Protein AF-A0A0G1S3J6-F1 (afdb_monomer)

Sequence (87 aa):
MHYFLDQNGEVDWEQLYRLAREHKPKLIWSGGTGYTRIFQWEKYARIADEIGAYFVADISHIGGLVAGGVHPSPVPFAHVRKGEEKR

Organism: NCBI:txid1618364

pLDDT: mean 90.28, std 10.4, range [42.56, 97.25]

Nearest PDB structures (foldseek):
  2vmo-assembly1_A  TM=9.623E-01  e=3.255E-09  Geobacillus stearothermophilus
  5vc2-assembly1_B  TM=9.732E-01  e=9.532E-08  Helicobacter pylori G27
  6f93-assembly1_A  TM=9.676E-01  e=1.336E-07  Helicobacter pylori 26695
  6f93-assembly1_B  TM=9.720E-01  e=2.144E-07  Helicobacter pylori 26695
  9ce6-assembly1_A-2  TM=9.723E-01  e=3.215E-07  Glycine max

Radius of gyration: 12.85 Å; Cα contacts (8 Å, |Δi|>4): 111; chains: 1; bounding box: 29×17×39 Å

Structure (mmCIF, N/CA/C/O backbone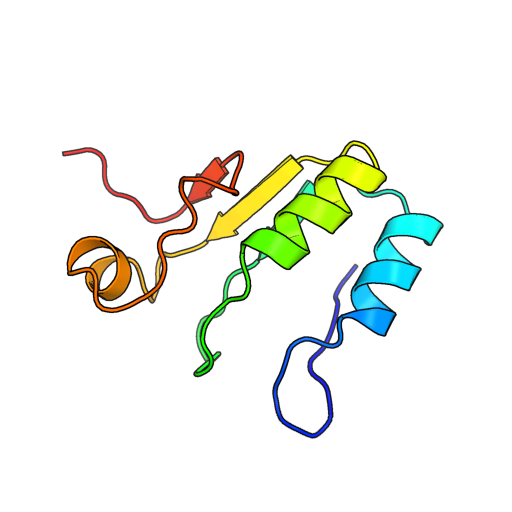):
data_AF-A0A0G1S3J6-F1
#
_entry.id   AF-A0A0G1S3J6-F1
#
loop_
_atom_site.group_PDB
_atom_site.id
_atom_site.type_symbol
_atom_site.label_atom_id
_atom_site.label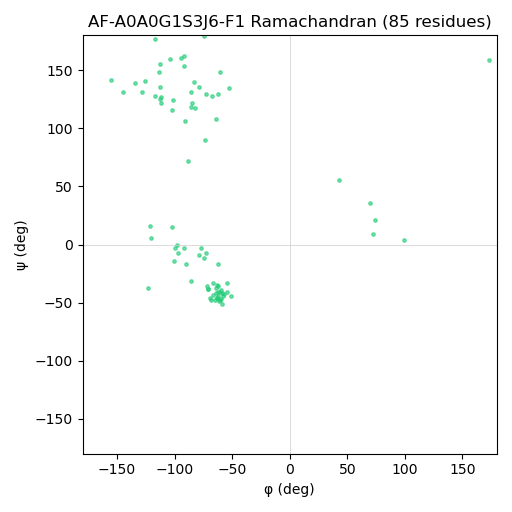_alt_id
_atom_site.label_comp_id
_atom_site.label_asym_id
_atom_site.label_entity_id
_atom_site.label_seq_id
_atom_site.pdbx_PDB_ins_code
_atom_site.Cartn_x
_atom_site.Cartn_y
_atom_site.Cartn_z
_atom_site.occupancy
_atom_site.B_iso_or_equiv
_atom_site.auth_seq_id
_atom_site.auth_comp_id
_atom_site.auth_asym_id
_atom_site.auth_atom_id
_atom_site.pdbx_PDB_model_num
ATOM 1 N N . MET A 1 1 ? 0.549 10.221 10.563 1.00 85.38 1 MET A N 1
ATOM 2 C CA . MET A 1 1 ? 0.993 8.902 11.054 1.00 85.38 1 MET A CA 1
ATOM 3 C C . MET A 1 1 ? 1.805 8.258 9.954 1.00 85.38 1 MET A C 1
ATOM 5 O O . MET A 1 1 ? 1.343 8.255 8.820 1.00 85.38 1 MET A O 1
ATOM 9 N N . HIS A 1 2 ? 3.003 7.787 10.277 1.00 91.81 2 HIS A N 1
ATOM 10 C CA . HIS A 1 2 ? 3.897 7.135 9.325 1.00 91.81 2 HIS A CA 1
ATOM 11 C C . HIS A 1 2 ? 4.052 5.669 9.717 1.00 91.81 2 HIS A C 1
ATOM 13 O O . HIS A 1 2 ? 3.986 5.347 10.902 1.00 91.81 2 HIS A O 1
ATOM 19 N N . TYR A 1 3 ? 4.248 4.816 8.720 1.00 93.44 3 TYR A N 1
ATOM 20 C CA . TYR A 1 3 ? 4.728 3.454 8.900 1.00 93.44 3 TYR A CA 1
ATOM 21 C C . TYR A 1 3 ? 6.126 3.354 8.286 1.00 93.44 3 TYR A C 1
ATOM 23 O O . TYR A 1 3 ? 6.486 4.151 7.414 1.00 93.44 3 TYR A O 1
ATOM 31 N N . PHE A 1 4 ? 6.912 2.400 8.761 1.00 95.06 4 PHE A N 1
ATOM 32 C CA . PHE A 1 4 ? 8.322 2.262 8.423 1.00 95.06 4 PHE A CA 1
ATOM 33 C C . PHE A 1 4 ? 8.603 0.952 7.686 1.00 95.06 4 PHE A C 1
ATOM 35 O O . PHE A 1 4 ? 7.708 0.142 7.429 1.00 95.06 4 PHE A O 1
ATOM 42 N N . LEU A 1 5 ? 9.864 0.792 7.294 1.00 95.62 5 LEU A N 1
ATOM 43 C CA . LEU A 1 5 ? 10.374 -0.455 6.750 1.00 95.62 5 LEU A CA 1
ATOM 44 C C . LEU A 1 5 ? 10.947 -1.319 7.876 1.00 95.62 5 LEU A C 1
ATOM 46 O O . LEU A 1 5 ? 11.402 -0.796 8.895 1.00 95.62 5 LEU A O 1
ATOM 50 N N . ASP A 1 6 ? 10.947 -2.628 7.668 1.00 94.56 6 ASP A N 1
ATOM 51 C CA . ASP A 1 6 ? 11.660 -3.582 8.500 1.00 94.56 6 ASP A CA 1
ATOM 52 C C . ASP A 1 6 ? 13.179 -3.535 8.230 1.00 94.56 6 ASP A C 1
ATOM 54 O O . ASP A 1 6 ? 13.683 -2.797 7.377 1.00 94.56 6 ASP A O 1
ATOM 58 N N . GLN A 1 7 ? 13.932 -4.368 8.949 1.00 94.19 7 GLN A N 1
ATOM 59 C CA . GLN A 1 7 ? 15.386 -4.492 8.787 1.00 94.19 7 GLN A CA 1
ATOM 60 C C . GLN A 1 7 ? 15.835 -4.985 7.396 1.00 94.19 7 GLN A C 1
ATOM 62 O O . GLN A 1 7 ? 17.000 -4.821 7.039 1.00 94.19 7 GLN A O 1
ATOM 67 N N . ASN A 1 8 ? 14.930 -5.569 6.604 1.00 93.19 8 ASN A N 1
ATOM 68 C CA . ASN A 1 8 ? 15.195 -6.056 5.249 1.00 93.19 8 ASN A CA 1
ATOM 69 C C . ASN A 1 8 ? 14.888 -4.992 4.177 1.00 93.19 8 ASN A C 1
ATOM 71 O O . ASN A 1 8 ? 15.111 -5.218 2.979 1.00 93.19 8 ASN A O 1
ATOM 75 N N . GLY A 1 9 ? 14.379 -3.828 4.594 1.00 91.50 9 GLY A N 1
ATOM 76 C CA . GLY A 1 9 ? 13.907 -2.779 3.700 1.00 91.50 9 GLY A CA 1
ATOM 77 C C . GLY A 1 9 ? 12.568 -3.118 3.043 1.00 91.50 9 GLY A C 1
ATOM 78 O O . GLY A 1 9 ? 12.251 -2.567 1.989 1.00 91.50 9 GLY A O 1
ATOM 79 N N . GLU A 1 10 ? 11.787 -4.029 3.619 1.00 93.44 10 GLU A N 1
ATOM 80 C CA . GLU A 1 10 ? 10.399 -4.276 3.238 1.00 93.44 10 GLU A CA 1
ATOM 81 C C . GLU A 1 10 ? 9.450 -3.472 4.119 1.00 93.44 10 GLU A C 1
ATOM 83 O O . GLU A 1 10 ? 9.823 -2.998 5.180 1.00 93.44 10 GLU A O 1
ATOM 88 N N . VAL A 1 11 ? 8.212 -3.270 3.680 1.00 94.94 11 VAL A N 1
ATOM 89 C CA . VAL A 1 11 ? 7.207 -2.583 4.504 1.00 94.94 11 VAL A CA 1
ATOM 90 C C . VAL A 1 11 ? 6.962 -3.395 5.772 1.00 94.94 11 VAL A C 1
ATOM 92 O O . VAL A 1 11 ? 6.675 -4.589 5.683 1.00 94.94 11 VAL A O 1
ATOM 95 N N . ASP A 1 12 ? 7.017 -2.747 6.936 1.00 96.31 12 ASP A N 1
ATOM 96 C CA . ASP A 1 12 ? 6.627 -3.375 8.196 1.00 96.31 12 ASP A CA 1
ATOM 97 C C . ASP A 1 12 ? 5.095 -3.503 8.248 1.00 96.31 12 ASP A C 1
ATOM 99 O O . ASP A 1 12 ? 4.356 -2.601 8.661 1.00 96.31 12 ASP A O 1
ATOM 103 N N . TRP A 1 13 ? 4.608 -4.639 7.748 1.00 95.50 13 TRP A N 1
ATOM 104 C CA . TRP A 1 13 ? 3.182 -4.941 7.649 1.00 95.50 13 TRP A CA 1
ATOM 105 C C . TRP A 1 13 ? 2.516 -5.098 9.009 1.00 95.50 13 TRP A C 1
ATOM 107 O O . TRP A 1 13 ? 1.346 -4.748 9.144 1.00 95.50 13 TRP A O 1
ATOM 117 N N . GLU A 1 14 ? 3.236 -5.609 10.007 1.00 96.00 14 GLU A N 1
ATOM 118 C CA . GLU A 1 14 ? 2.698 -5.785 11.354 1.00 96.00 14 GLU A CA 1
ATOM 119 C C . GLU A 1 14 ? 2.473 -4.421 12.006 1.00 96.00 14 GLU A C 1
ATOM 121 O O . GLU A 1 14 ? 1.389 -4.141 12.530 1.00 96.00 14 GLU A O 1
ATOM 126 N N . GLN A 1 15 ? 3.458 -3.528 11.890 1.00 96.81 15 GLN A N 1
ATOM 127 C CA . GLN A 1 15 ? 3.334 -2.155 12.355 1.00 96.81 15 GLN A CA 1
ATOM 128 C C . GLN A 1 15 ? 2.206 -1.422 11.629 1.00 96.81 15 GLN A C 1
ATOM 130 O O . GLN A 1 15 ? 1.372 -0.798 12.288 1.00 96.81 15 GLN A O 1
ATOM 135 N N . LEU A 1 16 ? 2.150 -1.506 10.296 1.00 96.81 16 LEU A N 1
ATOM 136 C CA . LEU A 1 16 ? 1.086 -0.875 9.517 1.00 96.81 16 LEU A CA 1
ATOM 137 C C . LEU A 1 16 ? -0.295 -1.385 9.945 1.00 96.81 16 LEU A C 1
ATOM 139 O O . LEU A 1 16 ? -1.206 -0.583 10.140 1.00 96.81 16 LEU A O 1
ATOM 143 N N . TYR A 1 17 ? -0.443 -2.696 10.133 1.00 96.31 17 TYR A N 1
ATOM 144 C CA . TYR A 1 17 ? -1.697 -3.313 10.554 1.00 96.31 17 TYR A CA 1
ATOM 145 C C . TYR A 1 17 ? -2.146 -2.849 11.940 1.00 96.31 17 TYR A C 1
ATOM 147 O O . TYR A 1 17 ? -3.302 -2.459 12.129 1.00 96.31 17 TYR A O 1
ATOM 155 N N . ARG A 1 18 ? -1.219 -2.834 12.905 1.00 97.12 18 ARG A N 1
ATOM 156 C CA . ARG A 1 18 ? -1.474 -2.347 14.264 1.00 97.12 18 ARG A CA 1
ATOM 157 C C . ARG A 1 18 ? -1.931 -0.890 14.243 1.00 97.12 18 ARG A C 1
ATOM 159 O O . ARG A 1 18 ? -2.985 -0.574 14.788 1.00 97.12 18 ARG A O 1
ATOM 166 N N . LEU A 1 19 ? -1.179 -0.030 13.555 1.00 97.25 19 LEU A N 1
ATOM 167 C CA . LEU A 1 19 ? -1.479 1.397 13.433 1.00 97.25 19 LEU A CA 1
ATOM 168 C C . LEU A 1 19 ? -2.822 1.649 12.732 1.00 97.25 19 LEU A C 1
ATOM 170 O O . LEU A 1 19 ? -3.590 2.515 13.151 1.00 97.25 19 LEU A O 1
ATOM 174 N N . ALA A 1 20 ? -3.129 0.886 11.681 1.00 96.81 20 ALA A N 1
ATOM 175 C CA . ALA A 1 20 ? -4.387 0.990 10.951 1.00 96.81 20 ALA A CA 1
ATOM 176 C C . ALA A 1 20 ? -5.595 0.664 11.844 1.00 96.81 20 ALA A C 1
ATOM 178 O O . ALA A 1 20 ? -6.574 1.410 11.841 1.00 96.81 20 ALA A O 1
ATOM 179 N N . ARG A 1 21 ? -5.521 -0.400 12.652 1.00 95.75 21 ARG A N 1
ATOM 180 C CA . ARG A 1 21 ? -6.602 -0.789 13.575 1.00 95.75 21 ARG A CA 1
ATOM 181 C C . ARG A 1 21 ? -6.759 0.157 14.759 1.00 95.75 21 ARG A C 1
ATOM 183 O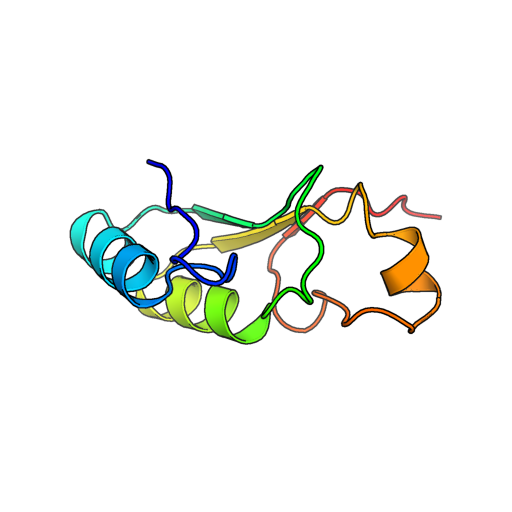 O . ARG A 1 21 ? -7.888 0.419 15.174 1.00 95.75 21 ARG A O 1
ATOM 190 N N . GLU A 1 22 ? -5.645 0.648 15.293 1.00 97.19 22 GLU A N 1
ATOM 191 C CA . GLU A 1 22 ? -5.627 1.560 16.438 1.00 97.19 22 GLU A CA 1
ATOM 192 C C . GLU A 1 22 ? -6.204 2.929 16.069 1.00 97.19 22 GLU A C 1
ATOM 194 O O . GLU A 1 22 ? -7.076 3.450 16.762 1.00 97.19 22 GLU A O 1
ATOM 199 N N . HIS A 1 23 ? -5.760 3.494 14.945 1.00 96.94 23 HIS A N 1
ATOM 200 C CA . HIS A 1 23 ? -6.092 4.870 14.582 1.00 96.94 23 HIS A CA 1
ATOM 201 C C . HIS A 1 23 ? -7.211 4.998 13.547 1.00 96.94 23 HIS A C 1
ATOM 203 O O . HIS A 1 23 ? -7.727 6.100 13.369 1.00 96.94 23 HIS A O 1
ATOM 209 N N . LYS A 1 24 ? -7.583 3.907 12.861 1.00 96.00 24 LYS A N 1
ATOM 210 C CA . LYS A 1 24 ? -8.640 3.853 11.833 1.00 96.00 24 LYS A CA 1
ATOM 211 C C . LYS A 1 24 ? -8.601 5.054 10.874 1.00 96.00 24 LYS A C 1
ATOM 213 O O . LYS A 1 24 ? -9.582 5.799 10.769 1.00 96.00 24 LYS A O 1
ATOM 218 N N . PRO A 1 25 ? -7.457 5.313 10.210 1.00 96.88 25 PRO A N 1
ATOM 219 C CA . PRO A 1 25 ? -7.358 6.427 9.280 1.00 96.88 25 PRO A CA 1
ATOM 220 C C . PRO A 1 25 ? -8.371 6.259 8.145 1.00 96.88 25 PRO A C 1
ATOM 222 O O . PRO A 1 25 ? -8.636 5.151 7.704 1.00 96.88 25 PRO A O 1
ATOM 225 N N . LYS A 1 26 ? -8.886 7.364 7.602 1.00 96.38 26 LYS A N 1
ATOM 226 C CA . LYS A 1 26 ? -9.784 7.319 6.430 1.00 96.38 26 LYS A CA 1
ATOM 227 C C . LYS A 1 26 ? -9.054 7.010 5.117 1.00 96.38 26 LYS A C 1
ATOM 229 O O . LYS A 1 26 ? -9.698 6.785 4.096 1.00 96.38 26 LYS A O 1
ATOM 234 N N . LEU A 1 27 ? -7.723 7.064 5.134 1.00 95.06 27 LEU A N 1
ATOM 235 C CA . LEU A 1 27 ? -6.864 6.979 3.962 1.00 95.06 27 LEU A CA 1
ATOM 236 C C . LEU A 1 27 ? -5.571 6.239 4.313 1.00 95.06 27 LEU A C 1
ATOM 238 O O . LEU A 1 27 ? -4.896 6.600 5.278 1.00 95.06 27 LEU A O 1
ATOM 242 N N . ILE A 1 28 ? -5.200 5.266 3.490 1.00 96.19 28 ILE A N 1
ATOM 243 C CA . ILE A 1 28 ? -3.880 4.640 3.470 1.00 96.19 28 ILE A CA 1
ATOM 244 C C . ILE A 1 28 ? -3.209 5.053 2.164 1.00 96.19 28 ILE A C 1
ATOM 246 O O . ILE A 1 28 ? -3.742 4.815 1.084 1.00 96.19 28 ILE A O 1
ATOM 250 N N . TRP A 1 29 ? -2.044 5.687 2.263 1.00 95.25 29 TRP A N 1
ATOM 251 C CA . TRP A 1 29 ? -1.272 6.152 1.114 1.00 95.25 29 TRP A CA 1
ATOM 252 C C . TRP A 1 29 ? 0.014 5.341 0.998 1.00 95.25 29 TRP A C 1
ATOM 254 O O . TRP A 1 29 ? 0.772 5.277 1.964 1.00 95.25 29 TRP A O 1
ATOM 264 N N . SER A 1 30 ? 0.277 4.766 -0.176 1.00 93.56 30 SER A N 1
ATOM 265 C CA . SER A 1 30 ? 1.516 4.043 -0.467 1.00 93.56 30 SER A CA 1
ATOM 266 C C . SER A 1 30 ? 2.169 4.551 -1.746 1.00 93.56 30 SER A C 1
ATOM 268 O O . SER A 1 30 ? 1.520 4.693 -2.778 1.00 93.56 30 SER A O 1
ATOM 270 N N . GLY A 1 31 ? 3.465 4.824 -1.662 1.00 89.38 31 GLY A N 1
ATOM 271 C CA . GLY A 1 31 ? 4.320 5.280 -2.750 1.00 89.38 31 GLY A CA 1
ATOM 272 C C . GLY A 1 31 ? 5.691 5.643 -2.192 1.00 89.38 31 GLY A C 1
ATOM 273 O O . GLY A 1 31 ? 5.833 5.876 -0.990 1.00 89.38 31 GLY A O 1
ATOM 274 N N . GLY A 1 32 ? 6.717 5.666 -3.035 1.00 86.00 32 GLY A N 1
ATOM 275 C CA . GLY A 1 32 ? 8.077 5.924 -2.572 1.00 86.00 32 GLY A CA 1
ATOM 276 C C . GLY A 1 32 ? 8.968 6.488 -3.664 1.00 86.00 32 GLY A C 1
ATOM 277 O O . GLY A 1 32 ? 8.891 6.073 -4.816 1.00 86.00 32 GLY A O 1
ATOM 278 N N . THR A 1 33 ? 9.834 7.425 -3.282 1.00 83.31 33 THR A N 1
ATOM 279 C CA . THR A 1 33 ? 10.851 8.006 -4.173 1.00 83.31 33 THR A CA 1
ATOM 280 C C . THR A 1 33 ? 12.130 7.166 -4.215 1.00 83.31 33 THR A C 1
ATOM 282 O O . THR A 1 33 ? 12.780 7.101 -5.250 1.00 83.31 33 THR A O 1
ATOM 285 N N . GLY A 1 34 ? 12.479 6.493 -3.112 1.00 86.19 34 GLY A N 1
ATOM 286 C CA . GLY A 1 34 ? 13.682 5.654 -2.993 1.00 86.19 34 GLY A CA 1
ATOM 287 C C . GLY A 1 34 ? 13.401 4.190 -2.644 1.00 86.19 34 GLY A C 1
ATOM 288 O O . GLY A 1 34 ? 14.301 3.490 -2.192 1.00 86.19 34 GLY A O 1
ATOM 289 N N . TYR A 1 35 ? 12.155 3.731 -2.793 1.00 87.12 35 TYR A N 1
ATOM 290 C CA . TYR A 1 35 ? 11.785 2.350 -2.489 1.00 87.12 35 TYR A CA 1
ATOM 291 C C . TYR A 1 35 ? 12.054 1.451 -3.698 1.00 87.12 35 TYR A C 1
ATOM 293 O O . TYR A 1 35 ? 11.480 1.659 -4.763 1.00 87.12 35 TYR A O 1
ATOM 301 N N . THR A 1 36 ? 12.941 0.467 -3.543 1.00 87.19 36 THR A N 1
ATOM 302 C CA . THR A 1 36 ? 13.441 -0.370 -4.651 1.00 87.19 36 THR A CA 1
ATOM 303 C C . THR A 1 36 ? 12.757 -1.732 -4.759 1.00 87.19 36 THR A C 1
ATOM 305 O O . THR A 1 36 ? 13.081 -2.511 -5.655 1.00 87.19 36 THR A O 1
ATOM 308 N N . ARG A 1 37 ? 11.838 -2.058 -3.843 1.00 89.69 37 ARG A N 1
ATOM 309 C CA . ARG A 1 37 ? 11.109 -3.332 -3.852 1.00 89.69 37 ARG A CA 1
ATOM 310 C C . ARG A 1 37 ? 9.799 -3.213 -4.620 1.00 89.69 37 ARG A C 1
ATOM 312 O O . ARG A 1 37 ? 9.269 -2.126 -4.830 1.00 89.69 37 ARG A O 1
ATOM 319 N N . ILE A 1 38 ? 9.265 -4.373 -4.985 1.00 91.62 38 ILE A N 1
ATOM 320 C CA . ILE A 1 38 ? 7.927 -4.483 -5.554 1.00 91.62 38 ILE A CA 1
ATOM 321 C C . ILE A 1 38 ? 6.904 -4.122 -4.478 1.00 91.62 38 ILE A C 1
ATOM 323 O O . ILE A 1 38 ? 6.900 -4.682 -3.381 1.00 91.62 38 ILE A O 1
ATOM 327 N N . PHE A 1 39 ? 6.010 -3.199 -4.809 1.00 91.81 39 PHE A N 1
ATOM 328 C CA . PHE A 1 39 ? 4.916 -2.834 -3.923 1.00 91.81 39 PHE A CA 1
ATOM 329 C C . PHE A 1 39 ? 3.843 -3.929 -3.869 1.00 91.81 39 PHE A C 1
ATOM 331 O O . PHE A 1 39 ? 3.310 -4.356 -4.893 1.00 91.81 39 PHE A O 1
ATOM 338 N N . GLN A 1 40 ? 3.472 -4.329 -2.652 1.00 93.75 40 GLN A N 1
ATOM 339 C CA . GLN A 1 40 ? 2.433 -5.331 -2.398 1.00 93.75 40 GLN A CA 1
ATOM 340 C C . GLN A 1 40 ? 1.050 -4.667 -2.299 1.00 93.75 40 GLN A C 1
ATOM 342 O O . GLN A 1 40 ? 0.484 -4.529 -1.214 1.00 93.75 40 GLN A O 1
ATOM 347 N N . TRP A 1 41 ? 0.516 -4.213 -3.435 1.00 94.44 41 TRP A N 1
ATOM 3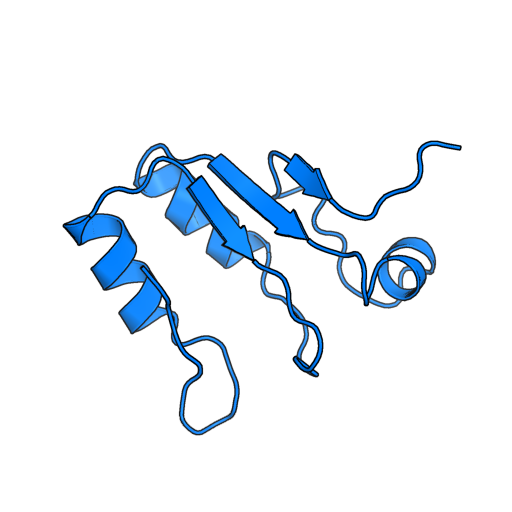48 C CA . TRP A 1 41 ? -0.740 -3.450 -3.514 1.00 94.44 41 TRP A CA 1
ATOM 349 C C . TRP A 1 41 ? -1.938 -4.139 -2.851 1.00 94.44 41 TRP A C 1
ATOM 351 O O . TRP A 1 41 ? -2.703 -3.489 -2.142 1.00 94.44 41 TRP A O 1
ATOM 361 N N . GLU A 1 42 ? -2.059 -5.454 -3.026 1.00 94.81 42 GLU A N 1
ATOM 362 C CA . GLU A 1 42 ? -3.130 -6.263 -2.437 1.00 94.81 42 GLU A CA 1
ATOM 363 C C . GLU A 1 42 ? -3.142 -6.181 -0.905 1.00 94.81 42 GLU A C 1
ATOM 365 O O . GLU A 1 42 ? -4.198 -6.038 -0.292 1.00 94.81 42 GLU A O 1
ATOM 370 N N . LYS A 1 43 ? -1.961 -6.216 -0.273 1.00 96.00 43 LYS A N 1
ATOM 371 C CA . LYS A 1 43 ? -1.851 -6.132 1.188 1.00 96.00 43 LYS A CA 1
ATOM 372 C C . LYS A 1 43 ? -2.344 -4.782 1.699 1.00 96.00 43 LYS A C 1
ATOM 374 O O . LYS A 1 43 ? -3.059 -4.739 2.693 1.00 96.00 43 LYS A O 1
ATOM 379 N N . TYR A 1 44 ? -2.004 -3.692 1.009 1.00 96.06 44 TYR A N 1
ATOM 380 C CA . TYR A 1 44 ? -2.505 -2.362 1.360 1.00 96.06 44 TYR A CA 1
ATOM 381 C C . TYR A 1 44 ? -4.023 -2.263 1.227 1.00 96.06 44 TYR A C 1
ATOM 383 O O . TYR A 1 44 ? -4.673 -1.766 2.146 1.00 96.06 44 TYR A O 1
ATOM 391 N N . ALA A 1 45 ? -4.578 -2.758 0.117 1.00 95.31 45 ALA A N 1
ATOM 392 C CA . ALA A 1 45 ? -6.019 -2.763 -0.110 1.00 95.31 45 ALA A CA 1
ATOM 393 C C . ALA A 1 45 ? -6.753 -3.558 0.972 1.00 95.31 45 ALA A C 1
ATOM 395 O O . ALA A 1 45 ? -7.659 -3.024 1.597 1.00 95.31 45 ALA A O 1
ATOM 396 N N . ARG A 1 46 ? -6.277 -4.763 1.307 1.00 96.38 46 ARG A N 1
ATOM 397 C CA . ARG A 1 46 ? -6.881 -5.587 2.362 1.00 96.38 46 ARG A CA 1
ATOM 398 C C . ARG A 1 46 ? -6.938 -4.873 3.713 1.00 96.38 46 ARG A C 1
ATOM 400 O O . ARG A 1 46 ? -7.944 -4.974 4.408 1.00 96.38 46 ARG A O 1
ATOM 407 N N . ILE A 1 47 ? -5.870 -4.171 4.098 1.00 96.44 47 ILE A N 1
ATOM 408 C CA . ILE A 1 47 ? -5.851 -3.410 5.356 1.00 96.44 47 ILE A CA 1
ATOM 409 C C . ILE A 1 47 ? -6.845 -2.251 5.283 1.00 96.44 47 ILE A C 1
ATOM 411 O O . ILE A 1 47 ? -7.578 -2.030 6.242 1.00 96.44 47 ILE A O 1
ATOM 415 N N . ALA A 1 48 ? -6.876 -1.529 4.159 1.00 96.31 48 ALA A N 1
ATOM 416 C CA . ALA A 1 48 ? -7.795 -0.417 3.957 1.00 96.31 48 ALA A CA 1
ATOM 417 C C . ALA A 1 48 ? -9.260 -0.877 4.034 1.00 96.31 48 ALA A C 1
ATOM 419 O O . ALA A 1 48 ? -10.031 -0.301 4.799 1.00 96.31 48 ALA A O 1
ATOM 420 N N . ASP A 1 49 ? -9.606 -1.962 3.341 1.00 95.88 49 ASP A N 1
ATOM 421 C CA . ASP A 1 49 ? -10.944 -2.554 3.345 1.00 95.88 49 ASP A CA 1
ATOM 422 C C . ASP A 1 49 ? -11.358 -2.997 4.753 1.00 95.88 49 ASP A C 1
ATOM 424 O O . ASP A 1 49 ? -12.486 -2.751 5.179 1.00 95.88 49 ASP A O 1
ATOM 428 N N . GLU A 1 50 ? -10.435 -3.593 5.515 1.00 96.56 50 GLU A N 1
ATOM 429 C CA . GLU A 1 50 ? -10.707 -4.068 6.874 1.00 96.56 50 GLU A CA 1
ATOM 430 C C . GLU A 1 50 ? -11.103 -2.933 7.833 1.00 96.56 50 GLU A C 1
ATOM 432 O O . GLU A 1 50 ? -11.953 -3.121 8.706 1.00 96.56 50 GLU A O 1
ATOM 437 N N . ILE A 1 51 ? -10.507 -1.748 7.678 1.00 96.88 51 ILE A N 1
ATOM 438 C CA . ILE A 1 51 ? -10.789 -0.591 8.542 1.00 96.88 51 ILE A CA 1
ATOM 439 C C . ILE A 1 51 ? -11.794 0.401 7.935 1.00 96.88 51 ILE A C 1
ATOM 441 O O . ILE A 1 51 ? -12.102 1.409 8.573 1.00 96.88 51 ILE A O 1
ATOM 445 N N . GLY A 1 52 ? -12.298 0.143 6.723 1.00 95.88 52 GLY A N 1
ATOM 446 C CA . GLY A 1 52 ? -13.189 1.052 5.996 1.00 95.88 52 GLY A CA 1
ATOM 447 C C . GLY A 1 52 ? -12.500 2.331 5.499 1.00 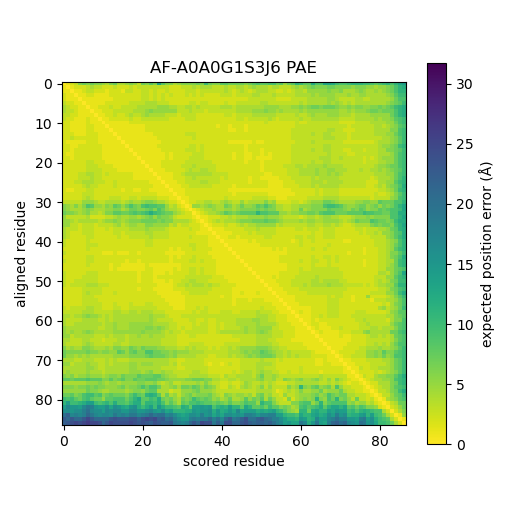95.88 52 GLY A C 1
ATOM 448 O O . GLY A 1 52 ? -13.098 3.409 5.521 1.00 95.88 52 GLY A O 1
ATOM 449 N N . ALA A 1 53 ? -11.235 2.230 5.093 1.00 96.56 53 ALA A N 1
ATOM 450 C CA . ALA A 1 53 ? -10.422 3.319 4.561 1.00 96.56 53 ALA A CA 1
ATOM 451 C C . ALA A 1 53 ? -10.273 3.240 3.039 1.00 96.56 53 ALA A C 1
ATOM 453 O O . ALA A 1 53 ? -10.369 2.178 2.435 1.00 96.56 53 ALA A O 1
ATOM 454 N N . TYR A 1 54 ? -9.928 4.367 2.421 1.00 94.75 54 TYR A N 1
ATOM 455 C CA . TYR A 1 54 ? -9.497 4.392 1.027 1.00 94.75 54 TYR A CA 1
ATOM 456 C C . TYR A 1 54 ? -8.013 4.050 0.904 1.00 94.75 54 TYR A C 1
ATOM 458 O O . TYR A 1 54 ? -7.188 4.554 1.665 1.00 94.75 54 TYR A O 1
ATOM 466 N N . PHE A 1 55 ? -7.660 3.269 -0.112 1.00 96.00 55 PHE A N 1
ATOM 467 C CA . PHE A 1 55 ? -6.269 3.014 -0.486 1.00 96.00 55 PHE A CA 1
ATOM 468 C C . PHE A 1 55 ? -5.849 3.858 -1.700 1.00 96.00 55 PHE A C 1
ATOM 470 O O . PHE A 1 55 ? -6.474 3.785 -2.760 1.00 96.00 55 PHE A O 1
ATOM 477 N N . VAL A 1 56 ? -4.771 4.632 -1.548 1.00 95.62 56 VAL A N 1
ATOM 478 C CA . VAL A 1 56 ? -4.146 5.432 -2.608 1.00 95.62 56 VAL A CA 1
ATOM 479 C C . VAL A 1 56 ? -2.768 4.882 -2.946 1.00 95.62 56 VAL A C 1
ATOM 481 O O . VAL A 1 56 ? -1.902 4.799 -2.073 1.00 95.62 56 VAL A O 1
ATOM 484 N N . ALA A 1 57 ? -2.551 4.578 -4.225 1.00 94.81 57 ALA A N 1
ATOM 485 C CA . ALA A 1 57 ? -1.240 4.236 -4.766 1.00 94.81 57 ALA A CA 1
ATOM 486 C C . ALA A 1 57 ? -0.644 5.439 -5.521 1.00 94.81 57 ALA A C 1
ATOM 488 O O . ALA A 1 57 ? -1.186 5.873 -6.541 1.00 94.81 57 ALA A O 1
ATOM 489 N N . ASP A 1 58 ? 0.476 5.981 -5.040 1.00 93.56 58 ASP A N 1
ATOM 490 C CA . ASP A 1 58 ? 1.288 6.955 -5.774 1.00 93.56 58 ASP A CA 1
ATOM 491 C C . ASP A 1 58 ? 2.355 6.216 -6.583 1.00 93.56 58 ASP A C 1
ATOM 493 O O . ASP A 1 58 ? 3.346 5.716 -6.047 1.00 93.56 58 ASP A O 1
ATOM 497 N N . ILE A 1 59 ? 2.138 6.168 -7.895 1.00 92.50 59 ILE A N 1
ATOM 498 C CA . ILE A 1 59 ? 3.031 5.521 -8.851 1.00 92.50 59 ILE A CA 1
ATOM 499 C C . ILE A 1 59 ? 3.899 6.521 -9.612 1.00 92.50 59 ILE A C 1
ATOM 501 O O . ILE A 1 59 ? 4.494 6.147 -10.611 1.00 92.50 59 ILE A O 1
ATOM 505 N N . SER A 1 60 ? 4.026 7.777 -9.177 1.00 91.44 60 SER A N 1
ATOM 506 C CA . SER A 1 60 ? 4.729 8.815 -9.959 1.00 91.44 60 SER A CA 1
ATOM 507 C C . SER A 1 60 ? 6.159 8.427 -10.366 1.00 91.44 60 SER A C 1
ATOM 509 O O . SER A 1 60 ? 6.611 8.796 -11.443 1.00 91.44 60 SER A O 1
ATOM 511 N N . HIS A 1 61 ? 6.864 7.655 -9.533 1.00 89.94 61 HIS A N 1
ATOM 512 C CA . HIS A 1 61 ? 8.229 7.189 -9.818 1.00 89.94 61 HIS A CA 1
ATOM 513 C C . HIS A 1 61 ? 8.298 5.850 -10.566 1.00 89.94 61 HIS A C 1
ATOM 515 O O . HIS A 1 61 ? 9.337 5.521 -11.130 1.00 89.94 61 HIS A O 1
ATOM 521 N N . ILE A 1 62 ? 7.208 5.078 -10.586 1.00 90.50 62 ILE A N 1
ATOM 522 C CA . ILE A 1 62 ? 7.149 3.738 -11.198 1.00 90.50 62 ILE A CA 1
ATOM 523 C C . ILE A 1 62 ? 6.102 3.639 -12.316 1.00 90.50 62 ILE A C 1
ATOM 525 O O . ILE A 1 62 ? 5.888 2.562 -12.863 1.00 90.50 62 ILE A O 1
ATOM 529 N N . GLY A 1 63 ? 5.465 4.749 -12.692 1.00 89.12 63 GLY A N 1
ATOM 530 C CA . GLY A 1 63 ? 4.351 4.783 -13.638 1.00 89.12 63 GLY A CA 1
ATOM 531 C C . GLY A 1 63 ? 4.737 4.237 -15.008 1.00 89.12 63 GLY A C 1
ATOM 532 O O . GLY A 1 63 ? 3.990 3.455 -15.584 1.00 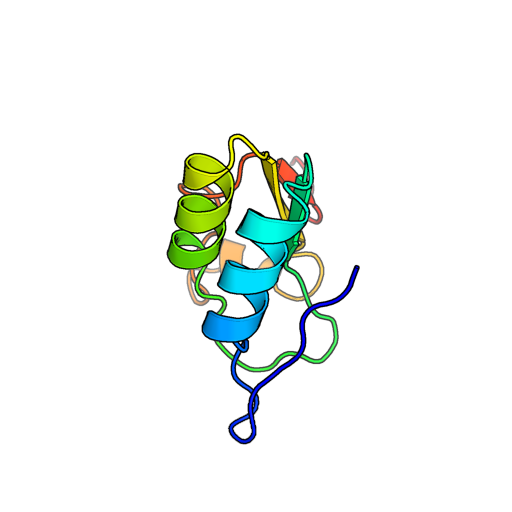89.12 63 GLY A O 1
ATOM 533 N N . GLY A 1 64 ? 5.951 4.542 -15.482 1.00 88.25 64 GLY A N 1
ATOM 534 C CA . GLY A 1 64 ? 6.489 3.961 -16.716 1.00 88.25 64 GLY A CA 1
ATOM 535 C C . GLY A 1 64 ? 6.690 2.442 -16.640 1.00 88.25 64 GLY A C 1
ATOM 536 O O . GLY A 1 64 ? 6.397 1.739 -17.602 1.00 88.25 64 GLY A O 1
ATOM 537 N N . LEU A 1 65 ? 7.123 1.917 -15.487 1.00 90.69 65 LEU A N 1
ATOM 538 C CA . LEU A 1 65 ? 7.301 0.474 -15.275 1.00 90.69 65 LEU A CA 1
ATOM 539 C C . LEU A 1 65 ? 5.956 -0.258 -15.196 1.00 90.69 65 LEU A C 1
ATOM 541 O O . LEU A 1 65 ? 5.817 -1.359 -15.727 1.00 90.69 65 LEU A O 1
ATOM 545 N N . VAL A 1 66 ? 4.962 0.371 -14.564 1.00 91.00 66 VAL A N 1
ATOM 546 C CA . VAL A 1 66 ? 3.582 -0.126 -14.505 1.00 91.00 66 VAL A CA 1
ATOM 547 C C . VAL A 1 66 ? 2.957 -0.133 -15.901 1.00 91.00 66 VAL A C 1
ATOM 549 O O . VAL A 1 66 ? 2.417 -1.153 -16.320 1.00 91.00 66 VAL A O 1
ATOM 552 N N . ALA A 1 67 ? 3.082 0.963 -16.656 1.00 90.19 67 ALA A N 1
ATOM 553 C CA . ALA A 1 67 ? 2.573 1.060 -18.024 1.00 90.19 67 ALA A CA 1
ATOM 554 C C . ALA A 1 67 ? 3.266 0.072 -18.980 1.00 90.19 67 ALA A C 1
ATOM 556 O O . ALA A 1 67 ? 2.625 -0.471 -19.875 1.00 90.19 67 ALA A O 1
ATOM 557 N N . GLY A 1 68 ? 4.559 -0.188 -18.768 1.00 91.94 68 GLY A N 1
ATOM 558 C CA . GLY A 1 68 ? 5.332 -1.186 -19.509 1.00 91.94 68 GLY A CA 1
ATOM 559 C C . GLY A 1 68 ? 5.078 -2.637 -19.086 1.00 91.94 68 GLY A C 1
ATOM 560 O O . GLY A 1 68 ? 5.663 -3.538 -19.679 1.00 91.94 68 GLY A O 1
ATOM 561 N N . GLY A 1 69 ? 4.247 -2.884 -18.066 1.00 89.94 69 GLY A N 1
ATOM 562 C CA . GLY A 1 69 ? 3.896 -4.231 -17.602 1.00 89.94 69 GLY A CA 1
ATOM 563 C C . GLY A 1 69 ? 5.005 -4.974 -16.847 1.00 89.94 69 GLY A C 1
ATOM 564 O O . GLY A 1 69 ? 4.853 -6.159 -16.561 1.00 89.94 69 GLY A O 1
ATOM 565 N N . VAL A 1 70 ? 6.108 -4.302 -16.505 1.00 92.31 70 VAL A N 1
ATOM 566 C CA . VAL A 1 70 ? 7.261 -4.900 -15.802 1.00 92.31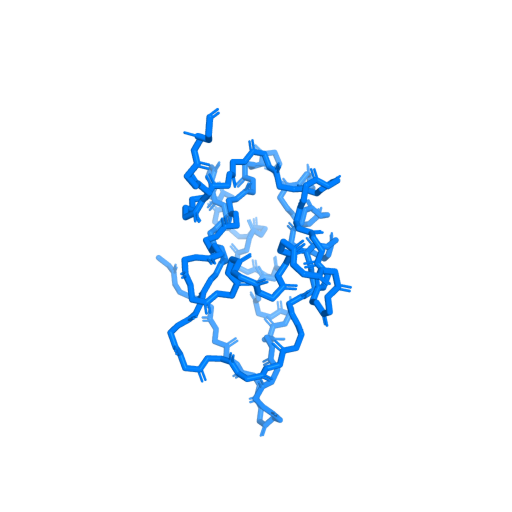 70 VAL A CA 1
ATOM 567 C C . VAL A 1 70 ? 7.232 -4.669 -14.289 1.00 92.31 70 VAL A C 1
ATOM 569 O O . VAL A 1 70 ? 8.036 -5.240 -13.557 1.00 92.31 70 VAL A O 1
ATOM 572 N N . HIS A 1 71 ? 6.295 -3.851 -13.805 1.00 90.12 71 HIS A N 1
ATOM 573 C CA . HIS A 1 71 ? 5.981 -3.698 -12.387 1.00 90.12 71 HIS A CA 1
ATOM 574 C C . HIS A 1 71 ? 4.480 -3.945 -12.164 1.00 90.12 71 HIS A C 1
ATOM 576 O O . HIS A 1 71 ? 3.675 -3.484 -12.979 1.00 90.12 71 HIS A O 1
ATOM 582 N N . PRO A 1 72 ? 4.067 -4.621 -11.071 1.00 91.94 72 PRO A N 1
ATOM 583 C CA . PRO A 1 72 ? 2.658 -4.852 -10.778 1.00 91.94 72 PRO A CA 1
ATOM 584 C C . PRO A 1 72 ? 1.838 -3.568 -10.790 1.00 91.94 72 PRO A C 1
ATOM 586 O O . PRO A 1 72 ? 2.228 -2.553 -10.201 1.00 91.94 72 PRO A O 1
ATOM 589 N N . SER A 1 73 ? 0.685 -3.644 -11.445 1.00 92.00 73 SER A N 1
ATOM 590 C CA . SER A 1 73 ? -0.267 -2.547 -11.536 1.00 92.00 73 SER A CA 1
ATOM 591 C C . SER A 1 73 ? -1.088 -2.426 -10.246 1.00 92.00 73 SER A C 1
ATOM 593 O O . SER A 1 73 ? -1.570 -3.444 -9.746 1.00 92.00 73 SER A O 1
ATOM 595 N N . PRO A 1 74 ? -1.289 -1.211 -9.702 1.00 91.31 74 PRO A N 1
ATOM 596 C CA . PRO A 1 74 ? -2.137 -1.003 -8.531 1.00 91.31 74 PRO A CA 1
ATOM 597 C C . PRO A 1 74 ? -3.636 -0.994 -8.870 1.00 91.31 74 PRO A C 1
ATOM 599 O O . PRO A 1 74 ? -4.452 -0.987 -7.958 1.00 91.31 74 PRO A O 1
ATOM 602 N N . VAL A 1 75 ? -4.017 -0.982 -10.154 1.00 88.81 75 VAL 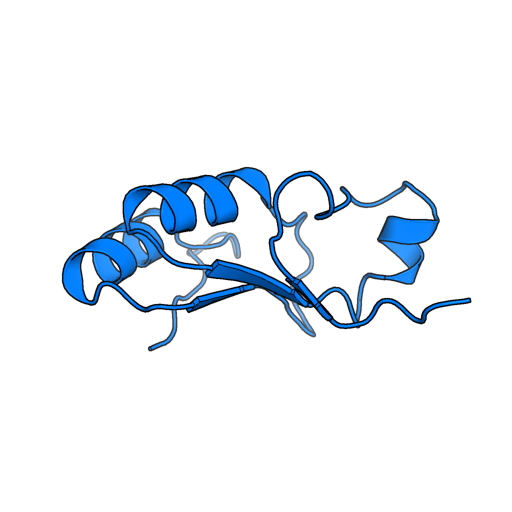A N 1
ATOM 603 C CA . VAL A 1 75 ? -5.405 -0.809 -10.633 1.00 88.81 75 VAL A CA 1
ATOM 604 C C . VAL A 1 75 ? -6.443 -1.739 -9.999 1.00 88.81 75 VAL A C 1
ATOM 606 O O . VAL A 1 75 ? -7.503 -1.233 -9.643 1.00 88.81 75 VAL A O 1
ATOM 609 N N . PRO A 1 76 ? -6.196 -3.051 -9.826 1.00 89.12 76 PRO A N 1
ATOM 610 C CA . PRO A 1 76 ? -7.202 -3.927 -9.226 1.00 89.12 76 PRO A CA 1
ATOM 611 C C . PRO A 1 76 ? -7.376 -3.720 -7.712 1.00 89.12 76 PRO A C 1
ATOM 613 O O . PRO A 1 76 ? -8.280 -4.310 -7.134 1.00 89.12 76 PRO A O 1
ATOM 616 N N . PHE A 1 77 ? -6.530 -2.906 -7.070 1.00 90.06 77 PHE A N 1
ATOM 617 C CA . PHE A 1 77 ? -6.462 -2.777 -5.611 1.00 90.06 77 PHE A CA 1
ATOM 618 C C . PHE A 1 77 ? -6.667 -1.339 -5.115 1.00 90.06 77 PHE A C 1
ATOM 620 O O . PHE A 1 77 ? -7.245 -1.114 -4.055 1.00 90.06 77 PHE A O 1
ATOM 627 N N . ALA A 1 78 ? -6.154 -0.347 -5.842 1.00 85.81 78 ALA A N 1
ATOM 628 C CA . ALA A 1 78 ? -6.150 1.045 -5.419 1.00 85.81 78 ALA A CA 1
ATOM 629 C C . ALA A 1 78 ? -7.455 1.753 -5.784 1.00 85.81 78 ALA A C 1
ATOM 631 O O . ALA A 1 78 ? -7.882 1.758 -6.938 1.00 85.81 78 ALA A O 1
ATOM 632 N N . HIS A 1 79 ? -8.023 2.448 -4.802 1.00 86.00 79 HIS A N 1
ATOM 633 C CA . HIS A 1 79 ? -9.194 3.298 -4.992 1.00 86.00 79 HIS A CA 1
ATOM 634 C C . HIS A 1 79 ? -8.831 4.572 -5.766 1.00 86.00 79 HIS A C 1
ATOM 636 O O . HIS A 1 79 ? -9.611 5.065 -6.578 1.00 86.00 79 HIS A O 1
ATOM 642 N N . VAL A 1 80 ? -7.628 5.105 -5.526 1.00 80.50 80 VAL A N 1
ATOM 643 C CA . VAL A 1 80 ? -7.094 6.281 -6.221 1.00 80.50 80 VAL A CA 1
ATOM 644 C C . VAL A 1 80 ? -5.651 6.015 -6.635 1.00 80.50 80 VAL A C 1
ATOM 646 O O . VAL A 1 80 ? -4.863 5.452 -5.875 1.00 80.50 80 VAL A O 1
ATOM 649 N N . ARG A 1 81 ? -5.298 6.450 -7.845 1.00 77.94 81 ARG A N 1
ATOM 650 C CA . ARG A 1 81 ? -3.939 6.390 -8.389 1.00 77.94 81 ARG A CA 1
ATOM 651 C C . ARG A 1 81 ? -3.454 7.808 -8.643 1.00 77.94 81 ARG A C 1
ATOM 653 O O . ARG A 1 81 ? -4.142 8.578 -9.310 1.00 77.94 81 ARG A O 1
ATOM 660 N N . LYS A 1 82 ? -2.280 8.158 -8.126 1.00 77.81 82 LYS A N 1
ATOM 661 C CA . LYS A 1 82 ? -1.627 9.440 -8.414 1.00 77.81 82 LYS A CA 1
ATOM 662 C C . LYS A 1 82 ? -0.361 9.181 -9.227 1.00 77.81 82 LYS A C 1
ATOM 664 O O . LYS A 1 82 ? 0.399 8.272 -8.909 1.00 77.81 82 LYS A O 1
ATOM 669 N N . GLY A 1 83 ? -0.150 9.975 -10.277 1.00 67.06 83 GLY A N 1
ATOM 670 C CA . GLY A 1 83 ? 0.973 9.810 -11.210 1.00 67.06 83 GLY A CA 1
ATOM 671 C C . GLY A 1 83 ? 0.625 9.089 -12.518 1.00 67.06 83 GLY A C 1
ATOM 672 O O . GLY A 1 83 ? 1.515 8.877 -13.332 1.00 67.06 83 GLY A O 1
ATOM 673 N N . GLU A 1 84 ? -0.644 8.741 -12.747 1.00 62.69 84 GLU A N 1
ATOM 674 C CA . GLU A 1 84 ? -1.121 8.408 -14.093 1.00 62.69 84 GLU A CA 1
ATOM 675 C C . GLU A 1 84 ? -1.508 9.687 -14.831 1.00 62.69 84 GLU A C 1
ATOM 677 O O . GLU A 1 84 ? -2.371 10.443 -14.380 1.00 62.69 84 GLU A O 1
ATOM 682 N N . GLU A 1 85 ? -0.881 9.922 -15.977 1.00 49.50 85 GLU A N 1
ATOM 683 C CA . GLU A 1 85 ? -1.311 10.953 -16.910 1.00 49.50 85 GLU A CA 1
ATOM 684 C C . GLU A 1 85 ? -2.445 10.374 -17.764 1.00 49.50 85 GLU A C 1
ATOM 686 O O . GLU A 1 85 ? -2.265 9.368 -18.458 1.00 49.50 85 GLU A O 1
ATOM 691 N N . LYS A 1 86 ? -3.644 10.963 -17.671 1.00 42.56 86 LYS A N 1
ATOM 692 C CA . LYS A 1 86 ? -4.736 10.643 -18.597 1.00 42.56 86 LYS A CA 1
ATOM 693 C C . LYS A 1 86 ? -4.285 11.075 -19.994 1.00 42.56 86 LYS A C 1
ATOM 695 O O . LYS A 1 86 ? -4.200 12.272 -20.249 1.00 42.56 86 LYS A O 1
ATOM 700 N N . ARG A 1 87 ? -3.976 10.107 -20.856 1.00 43.38 87 ARG A N 1
ATOM 701 C CA . ARG A 1 87 ? -3.964 10.331 -22.306 1.00 43.38 87 ARG A CA 1
ATOM 702 C C . ARG A 1 87 ? -5.370 10.628 -22.805 1.00 43.38 87 ARG A C 1
ATOM 704 O O . ARG A 1 87 ? -6.319 10.026 -22.251 1.00 43.38 87 ARG A O 1
#

Foldseek 3Di:
DDFAADPVLHTPLVRVLVCCVVVLDQEDEDDDPPRPDADPLQSQLVSCVVSVHAYEYECLVPVVVCVVVNGDDNVVRHPYYHNDDDD

Secondary structure (DSSP, 8-state):
----B-TTSSB-HHHHH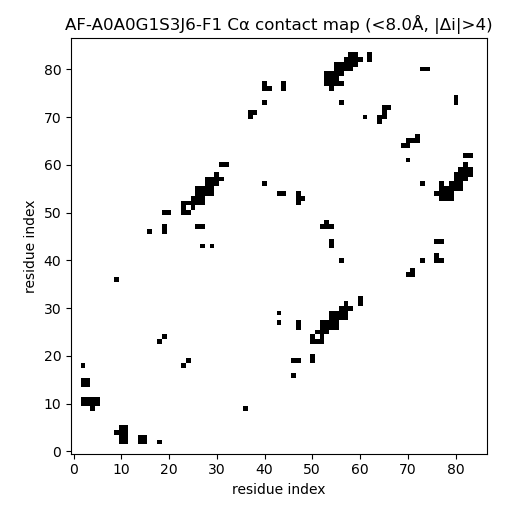HHHHHH--SEEEE--SS--SPP-HHHHHHHHHHHTPEEEEE-TTTHHHHHTTSS--STTT-SEEES----

InterPro domains:
  IPR015421 Pyridoxal phosphate-dependent transferase, major domain [G3DSA:3.40.640.10] (2-80)
  IPR015424 Pyridoxal phosphate-dependent transferase [SSF53383] (2-80)
  IPR039429 Serine hydroxymethyltransferase-like domain [PF00464] (1-80)
  IPR049943 Serine hydroxymethyltransferase-like [PTHR11680] (2-80)

Solvent-accessible surface area (backbone atoms only — not comparable to full-atom values): 5319 Å² total; per-residue (Å²): 142,85,77,58,60,42,100,85,70,42,77,34,59,66,60,42,51,52,50,41,71,74,66,48,50,68,60,44,80,48,66,59,92,83,64,88,68,86,79,64,46,62,63,51,25,53,56,19,60,74,57,73,22,44,24,33,38,43,33,63,81,44,35,70,40,32,76,67,69,79,35,86,68,50,73,94,42,36,77,40,74,43,57,76,78,86,126

Mean predicted aligned error: 3.98 Å